Protein AF-A0A535FUK9-F1 (afdb_monomer)

Radius of gyration: 16.1 Å; Cα contacts (8 Å, |Δi|>4): 293; chains: 1; bounding box: 44×33×46 Å

Nearest PDB structures (foldseek):
  1vaj-assembly1_A  TM=8.657E-01  e=1.334E-12  Pyrococcus horikoshii
  1zq7-assembly1_A  TM=7.189E-01  e=3.739E-13  Methanosarcina mazei
  1zq7-assembly1_D  TM=7.210E-01  e=5.604E-13  Methanosarcina mazei
  1wsc-assembly1_A  TM=6.868E-01  e=8.476E-12  Sulfurisphaera tokodaii
  1wsc-assembly2_B  TM=6.586E-01  e=1.939E-09  Sulfurisphaera tokodaii

Mean predicted aligned error: 4.57 Å

Foldseek 3Di:
DDDDPQFQAFFWKKKFKDAPNHTAFMDTGPGGPDRTNVVRRVVRVCCRQPPRPVHHHHDPVRVVRIDMKMKTKDDWAWDDDLQPDAQQFKWKWKDDPPFIFTDAGRDPVQGGSVSRLVVRCVVRVHDSPDDITMIIIGMDMDD

Structure (mmCIF, N/CA/C/O backbone):
data_AF-A0A535FUK9-F1
#
_entry.id   AF-A0A535FUK9-F1
#
loop_
_atom_site.group_PDB
_atom_site.id
_atom_site.type_symbol
_atom_site.label_atom_id
_atom_site.label_alt_id
_atom_site.label_comp_id
_atom_site.label_asym_id
_atom_site.label_entity_id
_atom_site.label_seq_id
_atom_site.pdbx_PDB_ins_code
_atom_site.Cartn_x
_atom_site.Cartn_y
_atom_site.Cartn_z
_atom_site.occupancy
_atom_site.B_iso_or_equiv
_atom_site.auth_seq_id
_atom_site.auth_comp_id
_atom_site.auth_asym_id
_atom_site.auth_atom_id
_atom_site.pdbx_PDB_model_num
ATOM 1 N N . GLU A 1 1 ? 22.782 -9.024 -7.470 1.00 58.06 1 GLU A N 1
ATOM 2 C CA . GLU A 1 1 ? 22.975 -8.521 -6.091 1.00 58.06 1 GLU A CA 1
ATOM 3 C C . GLU A 1 1 ? 22.127 -9.332 -5.115 1.00 58.06 1 GLU A C 1
ATOM 5 O O . GLU A 1 1 ? 21.141 -9.920 -5.558 1.00 58.06 1 GLU A O 1
ATOM 10 N N . PRO A 1 2 ? 22.505 -9.439 -3.829 1.00 81.62 2 PRO A N 1
ATOM 11 C CA . PRO A 1 2 ? 21.690 -10.127 -2.830 1.00 81.62 2 PRO A CA 1
ATOM 12 C C . PRO A 1 2 ? 20.410 -9.338 -2.516 1.00 81.62 2 PRO A C 1
ATOM 14 O O . PRO A 1 2 ? 20.420 -8.113 -2.489 1.00 81.62 2 PRO A O 1
ATOM 17 N N . ILE A 1 3 ? 19.316 -10.046 -2.219 1.00 81.25 3 ILE A N 1
ATOM 18 C CA . ILE A 1 3 ? 18.040 -9.424 -1.828 1.00 81.25 3 ILE A CA 1
ATOM 19 C C . ILE A 1 3 ? 18.235 -8.634 -0.515 1.00 81.25 3 ILE A C 1
ATOM 21 O O . ILE A 1 3 ? 18.753 -9.229 0.443 1.00 81.25 3 ILE A O 1
ATOM 25 N N . PRO A 1 4 ? 17.809 -7.357 -0.426 1.00 86.88 4 PRO A N 1
ATOM 26 C CA . PRO A 1 4 ? 17.866 -6.562 0.804 1.00 86.88 4 PRO A CA 1
ATOM 27 C C . PRO A 1 4 ? 17.165 -7.251 1.981 1.00 86.88 4 PRO A C 1
ATOM 29 O O . PRO A 1 4 ? 16.201 -7.995 1.790 1.00 86.88 4 PRO A O 1
ATOM 32 N N . MET A 1 5 ? 17.650 -7.047 3.207 1.00 86.19 5 MET A N 1
ATOM 33 C CA . MET A 1 5 ? 17.159 -7.776 4.385 1.00 86.19 5 MET A CA 1
ATOM 34 C C . MET A 1 5 ? 15.676 -7.501 4.661 1.00 86.19 5 MET A C 1
ATOM 36 O O . MET A 1 5 ? 14.924 -8.416 4.993 1.00 86.19 5 MET A O 1
ATOM 40 N N . GLU A 1 6 ? 15.238 -6.267 4.437 1.00 84.38 6 GLU A N 1
ATOM 41 C CA . GLU A 1 6 ? 13.854 -5.814 4.548 1.00 84.38 6 GLU A CA 1
ATOM 42 C C . GLU A 1 6 ? 12.882 -6.555 3.619 1.00 84.38 6 GLU A C 1
ATOM 44 O O . GLU A 1 6 ? 11.683 -6.566 3.890 1.00 84.38 6 GLU A O 1
ATOM 49 N N . TRP A 1 7 ? 13.368 -7.193 2.546 1.00 91.62 7 TRP A N 1
ATOM 50 C CA . TRP A 1 7 ? 12.524 -7.908 1.583 1.00 91.62 7 TRP A CA 1
ATOM 51 C C . TRP A 1 7 ? 12.489 -9.421 1.820 1.00 91.62 7 TRP A C 1
ATOM 53 O O . TRP A 1 7 ? 11.783 -10.151 1.117 1.00 91.62 7 TRP A O 1
ATOM 63 N N . ARG A 1 8 ? 13.258 -9.907 2.803 1.00 93.31 8 ARG A N 1
ATOM 64 C CA . ARG A 1 8 ? 13.368 -11.335 3.138 1.00 93.31 8 ARG A CA 1
ATOM 65 C C . ARG A 1 8 ? 12.277 -11.813 4.091 1.00 93.31 8 ARG A C 1
ATOM 67 O O . ARG A 1 8 ? 12.037 -13.011 4.150 1.00 93.31 8 ARG A O 1
ATOM 74 N N . ALA A 1 9 ? 11.614 -10.907 4.806 1.00 93.00 9 ALA A N 1
ATOM 75 C CA . ALA A 1 9 ? 10.478 -11.228 5.668 1.00 93.00 9 ALA A CA 1
ATOM 76 C C . ALA A 1 9 ? 9.139 -11.027 4.928 1.00 93.00 9 ALA A C 1
ATOM 78 O O . ALA A 1 9 ? 9.089 -10.238 3.979 1.00 93.00 9 ALA A O 1
ATOM 79 N N . PRO A 1 10 ? 8.049 -11.708 5.332 1.00 94.06 10 PRO A N 1
ATOM 80 C CA . PRO A 1 10 ? 6.706 -11.410 4.837 1.00 94.06 10 PRO A CA 1
ATOM 81 C C . PRO A 1 10 ? 6.317 -9.953 5.123 1.00 94.06 10 PRO A C 1
ATOM 83 O O . PRO A 1 10 ? 6.482 -9.473 6.243 1.00 94.06 10 PRO A O 1
ATOM 86 N N . SER A 1 11 ? 5.763 -9.254 4.133 1.00 93.62 11 SER A N 1
ATOM 87 C CA . SER A 1 11 ? 5.229 -7.899 4.300 1.00 93.62 11 SER A CA 1
ATOM 88 C C . SER A 1 11 ? 4.087 -7.675 3.317 1.00 93.62 11 SER A C 1
ATOM 90 O O . SER A 1 11 ? 4.137 -8.142 2.181 1.00 93.62 11 SER A O 1
ATOM 92 N N . ALA A 1 12 ? 3.052 -6.972 3.773 1.00 93.12 12 ALA A N 1
ATOM 93 C CA . ALA A 1 12 ? 2.033 -6.433 2.889 1.00 93.12 12 ALA A CA 1
ATOM 94 C C . ALA A 1 12 ? 2.695 -5.410 1.961 1.00 93.12 12 ALA A C 1
ATOM 96 O O . ALA A 1 12 ? 3.505 -4.605 2.417 1.00 93.12 12 ALA A O 1
ATOM 97 N N . ALA A 1 13 ? 2.378 -5.435 0.671 1.00 94.19 13 ALA A N 1
ATOM 98 C CA . ALA A 1 13 ? 3.060 -4.571 -0.281 1.00 94.19 13 ALA A CA 1
ATOM 99 C C . ALA A 1 13 ? 2.143 -4.060 -1.384 1.00 94.19 13 ALA A C 1
ATOM 101 O O . ALA A 1 13 ? 1.182 -4.725 -1.767 1.00 94.19 13 ALA A O 1
ATOM 102 N N . PHE A 1 14 ? 2.494 -2.894 -1.921 1.00 94.00 14 PHE A N 1
ATOM 103 C CA . PHE A 1 14 ? 1.901 -2.312 -3.119 1.00 94.00 14 PHE A CA 1
ATOM 104 C C . PHE A 1 14 ? 3.001 -1.948 -4.110 1.00 94.00 14 PHE A C 1
ATOM 106 O O . PHE A 1 14 ? 4.050 -1.432 -3.720 1.00 94.00 14 PHE A O 1
ATOM 113 N N . VAL A 1 15 ? 2.749 -2.190 -5.395 1.00 96.38 15 VAL A N 1
ATOM 114 C CA . VAL A 1 15 ? 3.620 -1.755 -6.489 1.00 96.38 15 VAL A CA 1
ATOM 115 C C . VAL A 1 15 ? 2.838 -0.804 -7.372 1.00 96.38 15 VAL A C 1
ATOM 117 O O . VAL A 1 15 ? 1.815 -1.183 -7.937 1.00 96.38 15 VAL A O 1
ATOM 120 N N . THR A 1 16 ? 3.325 0.423 -7.500 1.00 95.69 16 THR A N 1
ATOM 121 C CA . THR A 1 16 ? 2.737 1.459 -8.347 1.00 95.69 16 THR A CA 1
ATOM 122 C C . THR A 1 16 ? 3.662 1.739 -9.518 1.00 95.69 16 THR A C 1
ATOM 124 O O . THR A 1 16 ? 4.828 2.076 -9.329 1.00 95.69 16 THR A O 1
ATOM 127 N N . LEU A 1 17 ? 3.123 1.635 -10.725 1.00 97.38 17 LEU A N 1
ATOM 128 C CA . LEU A 1 17 ? 3.779 2.041 -11.955 1.00 97.38 17 LEU A CA 1
ATOM 129 C C . LEU A 1 17 ? 3.333 3.454 -12.297 1.00 97.38 17 LEU A C 1
ATOM 131 O O . LEU A 1 17 ? 2.137 3.765 -12.254 1.00 97.38 17 LEU A O 1
ATOM 135 N N . ARG A 1 18 ? 4.289 4.301 -12.663 1.00 96.69 18 ARG A N 1
ATOM 136 C CA . ARG A 1 18 ? 4.024 5.623 -13.220 1.00 96.69 18 ARG A CA 1
ATOM 137 C C . ARG A 1 18 ? 4.680 5.771 -14.577 1.00 96.69 18 ARG A C 1
ATOM 139 O O . ARG A 1 18 ? 5.764 5.246 -14.785 1.00 96.69 18 ARG A O 1
ATOM 146 N N . LYS A 1 19 ? 4.041 6.512 -15.473 1.00 96.31 19 LYS A N 1
ATOM 147 C CA . LYS A 1 19 ? 4.590 6.908 -16.771 1.00 96.31 19 LYS A CA 1
ATOM 148 C C . LYS A 1 19 ? 4.480 8.421 -16.871 1.00 96.31 19 LYS A C 1
ATOM 150 O O . LYS A 1 19 ? 3.386 8.953 -16.738 1.00 96.31 19 LYS A O 1
ATOM 155 N N . HIS A 1 20 ? 5.607 9.111 -17.037 1.00 93.44 20 HIS A N 1
ATOM 156 C CA . HIS A 1 20 ? 5.653 10.583 -17.067 1.00 93.44 20 HIS A CA 1
ATOM 157 C C . HIS A 1 20 ? 4.939 11.256 -15.872 1.00 93.44 20 HIS A C 1
ATOM 159 O O . HIS A 1 20 ? 4.294 12.287 -16.019 1.00 93.44 20 HIS A O 1
ATOM 165 N N . GLY A 1 21 ? 5.042 10.657 -14.679 1.00 88.56 21 GLY A N 1
ATOM 166 C CA . GLY A 1 21 ? 4.416 11.161 -13.449 1.00 88.56 21 GLY A CA 1
ATOM 167 C C . GLY A 1 21 ? 2.972 10.698 -13.210 1.00 88.56 21 GLY A C 1
ATOM 168 O O . GLY A 1 21 ? 2.505 10.763 -12.072 1.00 88.56 21 GLY A O 1
ATOM 169 N N . GLU A 1 22 ? 2.293 10.151 -14.218 1.00 92.94 22 GLU A N 1
ATOM 170 C CA . GLU A 1 22 ? 0.905 9.688 -14.116 1.00 92.94 22 GLU A CA 1
ATOM 171 C C . GLU A 1 22 ? 0.812 8.206 -13.741 1.00 92.94 22 GLU A C 1
ATOM 173 O O . GLU A 1 22 ? 1.677 7.407 -14.097 1.00 92.94 22 GLU A O 1
ATOM 178 N N . MET A 1 23 ? -0.242 7.813 -13.016 1.00 94.56 23 MET A N 1
ATOM 179 C CA . MET A 1 23 ? -0.459 6.418 -12.614 1.00 94.56 23 MET A CA 1
ATOM 180 C C . MET A 1 23 ? -0.742 5.534 -13.837 1.00 94.56 23 MET A C 1
ATOM 182 O O . MET A 1 23 ? -1.675 5.797 -14.585 1.00 94.56 23 MET A O 1
ATOM 186 N N . ARG A 1 24 ? 0.039 4.459 -14.001 1.00 96.69 24 ARG A N 1
ATOM 187 C CA . ARG A 1 24 ? -0.061 3.494 -15.113 1.00 96.69 24 ARG A CA 1
ATOM 188 C C . ARG A 1 24 ? -0.499 2.090 -14.673 1.00 96.69 24 ARG A C 1
ATOM 190 O O . ARG A 1 24 ? -0.833 1.264 -15.520 1.00 96.69 24 ARG A O 1
ATOM 197 N N . GLY A 1 25 ? -0.497 1.842 -13.364 1.00 96.38 25 GLY A N 1
ATOM 198 C CA . GLY A 1 25 ? -0.981 0.619 -12.729 1.00 96.38 25 GLY A CA 1
ATOM 199 C C . GLY A 1 25 ? -0.630 0.591 -11.243 1.00 96.38 25 GLY A C 1
ATOM 200 O O . GLY A 1 25 ? 0.381 1.158 -10.829 1.00 96.38 25 GLY A O 1
ATOM 201 N N . CYS A 1 26 ? -1.462 -0.030 -10.415 1.00 95.50 26 CYS A N 1
ATOM 202 C CA . CYS A 1 26 ? -1.200 -0.200 -8.989 1.00 95.50 26 CYS A CA 1
ATOM 203 C C . CYS A 1 26 ? -1.939 -1.422 -8.435 1.00 95.50 26 CYS A C 1
ATOM 205 O O . CYS A 1 26 ? -3.169 -1.453 -8.402 1.00 95.50 26 CYS A O 1
ATOM 207 N N . VAL A 1 27 ? -1.180 -2.404 -7.952 1.00 94.75 27 VAL A N 1
ATOM 208 C CA . VAL A 1 27 ? -1.681 -3.643 -7.353 1.00 94.75 27 VAL A CA 1
ATOM 209 C C . VAL A 1 27 ? -0.900 -3.933 -6.075 1.00 94.75 27 VAL A C 1
ATOM 211 O O . VAL A 1 27 ? 0.297 -3.658 -5.972 1.00 94.75 27 VAL A O 1
ATOM 214 N N . GLY A 1 28 ? -1.593 -4.485 -5.084 1.00 93.06 28 GLY A N 1
ATOM 215 C CA . GLY A 1 28 ? -1.004 -4.859 -3.811 1.00 93.06 28 GLY A CA 1
ATOM 216 C C . GLY A 1 28 ? -1.989 -5.538 -2.874 1.00 93.06 28 GLY A C 1
ATOM 217 O O . GLY A 1 28 ? -3.138 -5.796 -3.235 1.00 93.06 28 GLY A O 1
ATOM 218 N N . SER A 1 29 ? -1.531 -5.801 -1.655 1.00 90.38 29 SER A N 1
ATOM 219 C CA . SER A 1 29 ? -2.335 -6.366 -0.573 1.00 90.38 29 SER A CA 1
ATOM 220 C C . SER A 1 29 ? -2.032 -5.663 0.741 1.00 90.38 29 SER A C 1
ATOM 222 O O . SER A 1 29 ? -0.915 -5.220 0.995 1.00 90.38 29 SER A O 1
ATOM 224 N N . THR A 1 30 ? -3.037 -5.603 1.611 1.00 85.69 30 THR A N 1
ATOM 225 C CA . THR A 1 30 ? -2.926 -5.060 2.971 1.00 85.69 30 THR A CA 1
ATOM 226 C C . THR A 1 30 ? -2.459 -6.104 3.987 1.00 85.69 30 THR A C 1
ATOM 228 O O . THR A 1 30 ? -2.367 -5.812 5.176 1.00 85.69 30 THR A O 1
ATOM 231 N N . ARG A 1 31 ? -2.232 -7.346 3.549 1.00 87.69 31 ARG A N 1
ATOM 232 C CA . ARG A 1 31 ? -1.692 -8.447 4.354 1.00 87.69 31 ARG A CA 1
ATOM 233 C C . ARG A 1 31 ? -0.642 -9.204 3.539 1.00 87.69 31 ARG A C 1
ATOM 235 O O . ARG A 1 31 ? -0.866 -9.373 2.338 1.00 87.69 31 ARG A O 1
ATOM 242 N N . PRO A 1 32 ? 0.445 -9.687 4.164 1.00 91.50 32 PRO A N 1
ATOM 243 C CA . PRO A 1 32 ? 1.399 -10.545 3.479 1.00 91.50 32 PRO A CA 1
ATOM 244 C C . PRO A 1 32 ? 0.691 -11.779 2.916 1.00 91.50 32 PRO A C 1
ATOM 246 O O . PRO A 1 32 ? -0.093 -12.429 3.609 1.00 91.50 32 PRO A O 1
ATOM 249 N N . THR A 1 33 ? 0.970 -12.104 1.662 1.00 92.56 33 THR A N 1
ATOM 250 C CA . THR A 1 33 ? 0.382 -13.247 0.940 1.00 92.56 33 THR A CA 1
ATOM 251 C C . THR A 1 33 ? 1.449 -14.153 0.322 1.00 92.56 33 THR A C 1
ATOM 253 O O . THR A 1 33 ? 1.147 -15.051 -0.469 1.00 92.56 33 THR A O 1
ATOM 256 N N . ALA A 1 34 ? 2.715 -13.902 0.652 1.00 93.19 34 ALA A N 1
ATOM 257 C CA . ALA A 1 34 ? 3.861 -14.710 0.274 1.00 93.19 34 ALA A CA 1
ATOM 258 C C . ALA A 1 34 ? 4.829 -14.862 1.458 1.00 93.19 34 ALA A C 1
ATOM 260 O O . ALA A 1 34 ? 4.762 -14.125 2.441 1.00 93.19 34 ALA A O 1
ATOM 261 N N . ALA A 1 35 ? 5.761 -15.810 1.340 1.00 93.75 35 ALA A N 1
ATOM 262 C CA . ALA A 1 35 ? 6.769 -16.069 2.368 1.00 93.75 35 ALA A CA 1
ATOM 263 C C . ALA A 1 35 ? 7.759 -14.907 2.558 1.00 93.75 35 ALA A C 1
ATOM 265 O O . ALA A 1 35 ? 8.363 -14.786 3.619 1.00 93.75 35 ALA A O 1
ATOM 266 N N . THR A 1 36 ? 7.943 -14.058 1.543 1.00 95.25 36 THR A N 1
ATOM 267 C CA . THR A 1 36 ? 8.813 -12.881 1.625 1.00 95.25 36 THR A CA 1
ATOM 268 C C . THR A 1 36 ? 8.232 -11.723 0.820 1.00 95.25 36 THR A C 1
ATOM 270 O O . THR A 1 36 ? 7.540 -11.942 -0.181 1.00 95.25 36 THR A O 1
ATOM 273 N N . ALA A 1 37 ? 8.558 -10.490 1.209 1.00 94.88 37 ALA A N 1
ATOM 274 C CA . ALA A 1 37 ? 8.156 -9.307 0.462 1.00 94.88 37 ALA A CA 1
ATOM 275 C C . ALA A 1 37 ? 8.733 -9.312 -0.961 1.00 94.88 37 ALA A C 1
ATOM 277 O O . ALA A 1 37 ? 8.047 -8.898 -1.883 1.00 94.88 37 ALA A O 1
ATOM 278 N N . ALA A 1 38 ? 9.940 -9.848 -1.181 1.00 95.00 38 ALA A N 1
ATOM 279 C CA . ALA A 1 38 ? 10.515 -9.964 -2.525 1.00 95.00 38 ALA A CA 1
ATOM 280 C C . ALA A 1 38 ? 9.610 -10.760 -3.486 1.00 95.00 38 ALA A C 1
ATOM 282 O O . ALA A 1 38 ? 9.356 -10.320 -4.606 1.00 95.00 38 A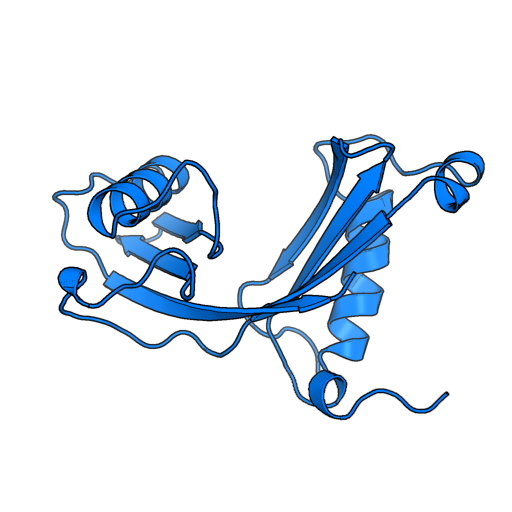LA A O 1
ATOM 283 N N . HIS A 1 39 ? 9.074 -11.903 -3.041 1.00 95.06 39 HIS A N 1
ATOM 284 C CA . HIS A 1 39 ? 8.132 -12.684 -3.849 1.00 95.06 39 HIS A CA 1
ATOM 285 C C . HIS A 1 39 ? 6.838 -11.908 -4.106 1.00 95.06 39 HIS A C 1
ATOM 287 O O . HIS A 1 39 ? 6.290 -11.948 -5.207 1.00 95.06 39 HIS A O 1
ATOM 293 N N . GLU A 1 40 ? 6.352 -11.191 -3.096 1.00 94.69 40 GLU A N 1
ATOM 294 C CA . GLU A 1 40 ? 5.146 -10.377 -3.198 1.00 94.69 40 GLU A CA 1
ATOM 295 C C . GLU A 1 40 ? 5.322 -9.220 -4.199 1.00 94.69 40 GLU A C 1
ATOM 297 O O . GLU A 1 40 ? 4.495 -9.057 -5.098 1.00 94.69 40 GLU A O 1
ATOM 302 N N . LEU A 1 41 ? 6.452 -8.511 -4.128 1.00 95.75 41 LEU A N 1
ATOM 303 C CA . LEU A 1 41 ? 6.832 -7.421 -5.027 1.00 95.75 41 LEU A CA 1
ATOM 304 C C . LEU A 1 41 ? 6.982 -7.883 -6.477 1.00 95.75 41 LEU A C 1
ATOM 306 O O . LEU A 1 41 ? 6.462 -7.217 -7.365 1.00 95.75 41 LEU A O 1
ATOM 310 N N . ILE A 1 42 ? 7.619 -9.031 -6.737 1.00 95.25 42 ILE A N 1
ATOM 311 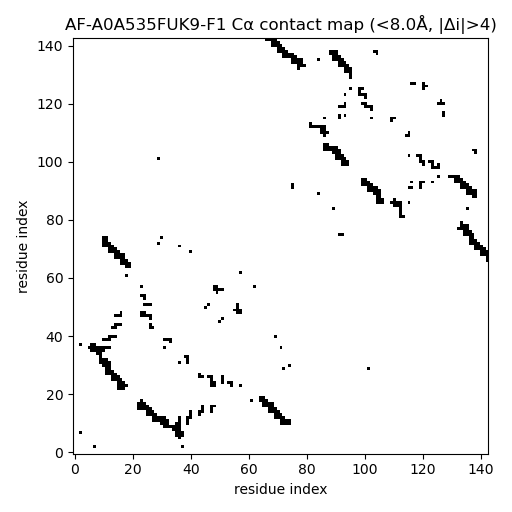C CA . ILE A 1 42 ? 7.737 -9.575 -8.103 1.00 95.25 42 ILE A CA 1
ATOM 312 C C . ILE A 1 42 ? 6.348 -9.824 -8.699 1.00 95.25 42 ILE A C 1
ATOM 314 O O . ILE A 1 42 ? 6.051 -9.385 -9.813 1.00 95.25 42 ILE A O 1
ATOM 318 N N . ARG A 1 43 ? 5.468 -10.502 -7.951 1.00 96.31 43 ARG A N 1
ATOM 319 C CA . ARG A 1 43 ? 4.105 -10.791 -8.420 1.00 96.31 43 ARG A CA 1
ATOM 320 C C . ARG A 1 43 ? 3.314 -9.510 -8.668 1.00 96.31 43 ARG A C 1
ATOM 322 O O . ARG A 1 43 ? 2.617 -9.426 -9.677 1.00 96.31 43 ARG A O 1
ATOM 329 N N . TYR A 1 44 ? 3.399 -8.536 -7.763 1.00 97.31 44 TYR A N 1
ATOM 330 C CA . TYR A 1 44 ? 2.657 -7.286 -7.900 1.00 97.31 44 TYR A CA 1
ATOM 331 C C . TYR A 1 44 ? 3.242 -6.356 -8.953 1.00 97.31 44 TYR A C 1
ATOM 333 O O . TYR A 1 44 ? 2.465 -5.683 -9.609 1.00 97.31 44 TYR A O 1
ATOM 341 N N . ALA A 1 45 ? 4.547 -6.374 -9.220 1.00 96.88 45 ALA A N 1
ATOM 342 C CA . ALA A 1 45 ? 5.119 -5.644 -10.349 1.00 96.88 45 ALA A CA 1
ATOM 343 C C . ALA A 1 45 ? 4.521 -6.124 -11.678 1.00 96.88 45 ALA A C 1
ATOM 345 O O . ALA A 1 45 ? 4.050 -5.315 -12.478 1.00 96.88 45 ALA A O 1
ATOM 346 N N . VAL A 1 46 ? 4.441 -7.445 -11.873 1.00 96.88 46 VAL A N 1
ATOM 347 C CA . VAL A 1 46 ? 3.791 -8.030 -13.054 1.00 96.88 46 VAL A CA 1
ATOM 348 C C . VAL A 1 46 ? 2.294 -7.718 -13.063 1.00 96.88 46 VAL A C 1
ATOM 350 O O . VAL A 1 46 ? 1.760 -7.296 -14.086 1.00 96.88 46 VAL A O 1
ATOM 353 N N . ALA A 1 47 ? 1.600 -7.892 -11.935 1.00 97.31 47 ALA A N 1
ATOM 354 C CA . ALA A 1 47 ? 0.164 -7.635 -11.860 1.00 97.31 47 ALA A CA 1
ATOM 355 C C . ALA A 1 47 ? -0.186 -6.161 -12.122 1.00 97.31 47 ALA A C 1
ATOM 357 O O . ALA A 1 47 ? -1.123 -5.896 -12.866 1.00 97.31 47 ALA A O 1
ATOM 358 N N . SER A 1 48 ? 0.584 -5.211 -11.592 1.00 97.38 48 SER A N 1
ATOM 359 C CA . SER A 1 48 ? 0.413 -3.783 -11.872 1.00 97.38 48 SER A CA 1
ATOM 360 C C . SER A 1 48 ? 0.630 -3.450 -13.343 1.00 97.38 48 SER A C 1
ATOM 362 O O . SER A 1 48 ? -0.006 -2.532 -13.846 1.00 97.38 48 SER A O 1
ATOM 364 N N . ALA A 1 49 ? 1.494 -4.190 -14.043 1.00 97.50 49 ALA A N 1
ATOM 365 C CA . ALA A 1 49 ? 1.752 -3.969 -15.461 1.00 97.50 49 ALA A CA 1
ATOM 366 C C . ALA A 1 49 ? 0.656 -4.546 -16.366 1.00 97.50 49 ALA A C 1
ATOM 368 O O . ALA A 1 49 ? 0.336 -3.946 -17.386 1.00 97.50 49 ALA A O 1
ATOM 369 N N . VAL A 1 50 ? 0.097 -5.716 -16.037 1.00 97.62 50 VAL A N 1
ATOM 370 C CA . VAL A 1 50 ? -0.729 -6.481 -16.997 1.00 97.62 50 VAL A CA 1
ATOM 371 C C . VAL A 1 50 ? -2.097 -6.933 -16.481 1.00 97.62 50 VAL A C 1
ATOM 373 O O . VAL A 1 50 ? -2.845 -7.556 -17.229 1.00 97.62 50 VAL A O 1
ATOM 376 N N . ARG A 1 51 ? -2.427 -6.687 -15.208 1.00 97.00 51 ARG A N 1
ATOM 377 C CA . ARG A 1 51 ? -3.659 -7.182 -14.560 1.00 97.00 51 ARG A CA 1
ATOM 378 C C . ARG A 1 51 ? -4.436 -6.114 -13.790 1.00 97.00 51 ARG A C 1
ATOM 380 O O . ARG A 1 51 ? -5.444 -6.459 -13.180 1.00 97.00 51 ARG A O 1
ATOM 387 N N . ASP A 1 52 ? -3.999 -4.855 -13.780 1.00 95.75 52 ASP A N 1
ATOM 388 C CA . ASP A 1 52 ? -4.797 -3.771 -13.201 1.00 95.75 52 ASP A CA 1
ATOM 389 C C . ASP A 1 52 ? -5.970 -3.451 -14.146 1.00 95.75 52 ASP A C 1
ATOM 391 O O . ASP A 1 52 ? -5.733 -2.943 -15.238 1.00 95.75 52 ASP A O 1
ATOM 395 N N . PRO A 1 53 ? -7.232 -3.723 -13.766 1.00 93.12 53 PRO A N 1
ATOM 396 C CA . PRO A 1 53 ? -8.379 -3.609 -14.671 1.00 93.12 53 PRO A CA 1
ATOM 397 C C . PRO A 1 53 ? -8.716 -2.166 -15.068 1.00 93.12 53 PRO A C 1
ATOM 399 O O . PRO A 1 53 ? -9.593 -1.950 -15.899 1.00 93.12 53 PRO A O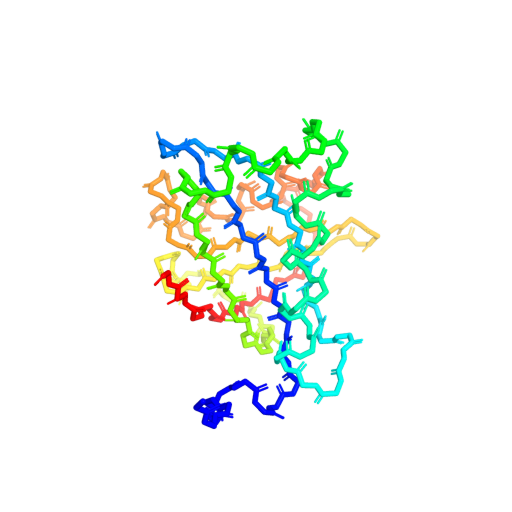 1
ATOM 402 N N . ARG A 1 54 ? -8.071 -1.171 -14.451 1.00 94.75 54 ARG A N 1
ATOM 403 C CA . ARG A 1 54 ? -8.268 0.248 -14.768 1.00 94.75 54 ARG A CA 1
ATOM 404 C C . ARG A 1 54 ? -7.451 0.706 -15.977 1.00 94.75 54 ARG A C 1
ATOM 406 O O . ARG A 1 54 ? -7.691 1.807 -16.462 1.00 94.75 54 ARG A O 1
ATOM 413 N N . PHE A 1 55 ? -6.486 -0.098 -16.430 1.00 96.31 55 PHE A N 1
ATOM 414 C CA . PHE A 1 55 ? -5.548 0.265 -17.489 1.00 96.31 55 PHE A CA 1
ATOM 415 C C . PHE A 1 55 ? -5.343 -0.896 -18.467 1.00 96.31 55 PHE A C 1
ATOM 417 O O . PHE A 1 55 ? -5.363 -2.061 -18.076 1.00 96.31 55 PHE A O 1
ATOM 424 N N . ASP A 1 56 ? -5.058 -0.585 -19.732 1.00 96.62 56 ASP A N 1
ATOM 425 C CA . ASP A 1 56 ? -4.607 -1.600 -20.688 1.00 96.62 56 ASP A CA 1
ATOM 426 C C . ASP A 1 56 ? -3.239 -2.172 -20.276 1.00 96.62 56 ASP A C 1
ATOM 428 O O . ASP A 1 56 ? -2.423 -1.441 -19.698 1.00 96.62 56 ASP A O 1
ATOM 432 N N . PRO A 1 57 ? -2.922 -3.440 -20.599 1.00 97.88 57 PRO A N 1
ATOM 433 C CA . PRO A 1 57 ? -1.610 -4.011 -20.314 1.00 97.88 57 PRO A CA 1
ATOM 434 C C . PRO A 1 57 ? -0.461 -3.139 -20.840 1.00 97.88 57 PRO A C 1
ATOM 436 O O . PRO A 1 57 ? -0.501 -2.641 -21.965 1.00 97.88 57 PRO A O 1
ATOM 439 N N . VAL A 1 58 ? 0.569 -2.951 -20.014 1.00 97.81 58 VAL A N 1
ATOM 440 C CA . VAL A 1 58 ? 1.794 -2.222 -20.364 1.00 97.81 58 VAL A CA 1
ATOM 441 C C . VAL A 1 58 ? 2.466 -2.880 -21.562 1.00 97.81 58 VAL A C 1
ATOM 443 O O . VAL A 1 58 ? 2.720 -4.087 -21.567 1.00 97.81 58 VAL A O 1
ATOM 446 N N . ARG A 1 59 ? 2.795 -2.071 -22.569 1.00 97.19 59 ARG A N 1
ATOM 447 C CA . ARG A 1 59 ? 3.543 -2.522 -23.744 1.00 97.19 59 ARG A CA 1
ATOM 448 C C . ARG A 1 59 ? 5.051 -2.457 -23.494 1.00 97.19 59 ARG A C 1
ATOM 450 O O . ARG A 1 59 ? 5.531 -1.665 -22.687 1.00 97.19 59 ARG A O 1
ATOM 457 N N . LEU A 1 60 ? 5.816 -3.277 -24.216 1.00 96.25 60 LEU A N 1
ATOM 458 C CA . LEU A 1 60 ? 7.274 -3.368 -24.045 1.00 96.25 60 LEU A CA 1
ATOM 459 C C . LEU A 1 60 ? 8.000 -2.040 -24.313 1.00 96.25 60 LEU A C 1
ATOM 461 O O . LEU A 1 60 ? 8.981 -1.736 -23.642 1.00 96.25 60 LEU A O 1
ATOM 465 N N . ASP A 1 61 ? 7.504 -1.241 -25.254 1.00 96.94 61 ASP A N 1
ATOM 466 C CA . ASP A 1 61 ? 8.026 0.087 -25.589 1.00 96.94 61 ASP A CA 1
ATOM 467 C C . ASP A 1 61 ? 7.742 1.142 -24.509 1.00 96.94 61 ASP A C 1
ATOM 469 O O . ASP A 1 61 ? 8.423 2.163 -24.456 1.00 96.94 61 ASP A O 1
ATOM 473 N N . GLU A 1 62 ? 6.786 0.896 -23.608 1.00 96.19 62 GLU A N 1
ATOM 474 C CA . GLU A 1 62 ? 6.524 1.778 -22.468 1.00 96.19 62 GLU A CA 1
ATOM 475 C C . GLU A 1 62 ? 7.508 1.558 -21.315 1.00 96.19 62 GLU A C 1
ATOM 477 O O . GLU A 1 62 ? 7.740 2.488 -20.546 1.00 96.19 62 GLU A O 1
ATOM 482 N N . VAL A 1 63 ? 8.088 0.356 -21.191 1.00 95.38 63 VAL A N 1
ATOM 483 C CA . VAL A 1 63 ? 8.904 -0.060 -20.034 1.00 95.38 63 VAL A CA 1
ATOM 484 C C . VAL A 1 63 ? 10.041 0.920 -19.713 1.00 95.38 63 VAL A C 1
ATOM 486 O O . VAL A 1 63 ? 10.169 1.275 -18.542 1.00 95.38 63 VAL A O 1
ATOM 489 N N . PRO A 1 64 ? 10.824 1.431 -20.688 1.00 96.69 64 PRO A N 1
ATOM 490 C CA . PRO A 1 64 ? 11.898 2.384 -20.396 1.00 96.69 64 PRO A CA 1
ATOM 491 C C . PRO A 1 64 ? 11.419 3.730 -19.828 1.00 96.69 64 PRO A C 1
ATOM 493 O O . PRO A 1 64 ? 12.217 4.460 -19.249 1.00 96.69 64 PRO A O 1
ATOM 496 N N . ALA A 1 65 ? 10.140 4.076 -20.004 1.00 96.44 65 ALA A N 1
ATOM 497 C CA . ALA A 1 65 ? 9.540 5.314 -19.507 1.00 96.44 65 ALA A CA 1
ATOM 498 C C . ALA A 1 65 ? 8.807 5.136 -18.165 1.00 96.44 65 ALA A C 1
ATOM 500 O O . ALA A 1 65 ? 8.196 6.092 -17.673 1.00 96.44 65 ALA A O 1
ATOM 501 N N . LEU A 1 66 ? 8.820 3.926 -17.591 1.00 96.94 66 LEU A N 1
ATOM 502 C CA . LEU A 1 66 ? 8.153 3.644 -16.327 1.00 96.94 66 LEU A CA 1
ATOM 503 C C . LEU A 1 66 ? 9.046 3.944 -15.127 1.00 96.94 66 LEU A C 1
ATOM 505 O O . LEU A 1 66 ? 10.205 3.548 -15.068 1.00 96.94 66 LEU A O 1
ATOM 509 N N . THR A 1 67 ? 8.442 4.556 -14.118 1.00 96.94 67 THR A N 1
ATOM 510 C CA . THR A 1 67 ? 8.975 4.623 -12.758 1.00 96.94 67 THR A CA 1
ATOM 511 C C . THR A 1 67 ? 8.202 3.642 -11.887 1.00 96.94 67 THR A C 1
ATOM 513 O O . TH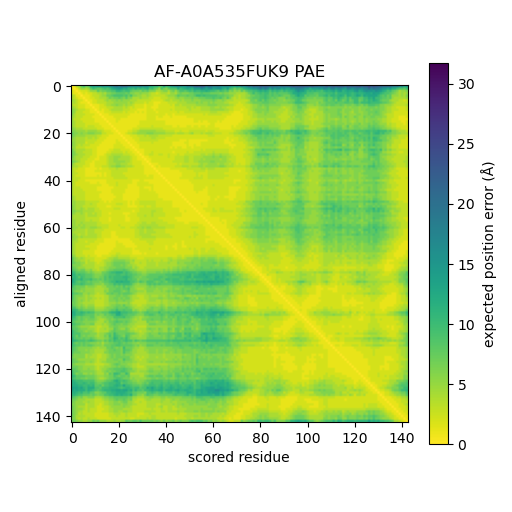R A 1 67 ? 6.970 3.566 -11.974 1.00 96.94 67 THR A O 1
ATOM 516 N N . ILE A 1 68 ? 8.906 2.881 -11.050 1.00 95.88 68 ILE A N 1
ATOM 517 C CA . ILE A 1 68 ? 8.309 1.847 -10.203 1.00 95.88 68 ILE A CA 1
ATOM 518 C C . ILE A 1 68 ? 8.476 2.262 -8.753 1.00 95.88 68 ILE A C 1
ATOM 520 O O . ILE A 1 68 ? 9.566 2.194 -8.209 1.00 95.88 68 ILE A O 1
ATOM 524 N N . ARG A 1 69 ? 7.374 2.617 -8.099 1.00 94.38 69 ARG A N 1
ATOM 525 C CA . ARG A 1 69 ? 7.362 2.824 -6.654 1.00 94.38 69 ARG A CA 1
ATOM 526 C C . ARG A 1 69 ? 6.856 1.567 -5.965 1.00 94.38 69 ARG A C 1
ATOM 528 O O . ARG A 1 69 ? 5.741 1.116 -6.234 1.00 94.38 69 ARG A O 1
ATOM 535 N N . VAL A 1 70 ? 7.628 1.043 -5.023 1.00 94.06 70 VAL A N 1
ATOM 536 C CA . VAL A 1 70 ? 7.225 -0.071 -4.162 1.00 94.06 70 VAL A CA 1
ATOM 537 C C . VAL A 1 70 ? 7.017 0.409 -2.733 1.00 94.06 70 VAL A C 1
ATOM 539 O O . VAL A 1 70 ? 7.772 1.233 -2.221 1.00 94.06 70 VAL A O 1
ATOM 542 N N . GLN A 1 71 ? 5.971 -0.088 -2.081 1.00 92.62 71 GLN A N 1
ATOM 543 C CA . GLN A 1 71 ? 5.636 0.270 -0.707 1.00 92.62 71 GLN A CA 1
ATOM 544 C C . GLN A 1 71 ? 5.475 -0.993 0.122 1.00 92.62 71 GLN A C 1
ATOM 546 O O . GLN A 1 71 ? 4.641 -1.832 -0.208 1.00 92.62 71 GLN A O 1
ATOM 551 N N . LEU A 1 72 ? 6.258 -1.109 1.193 1.00 93.75 72 LEU A N 1
ATOM 552 C CA . LEU A 1 72 ? 6.146 -2.168 2.192 1.00 93.75 72 LEU A CA 1
ATOM 553 C C . LEU A 1 72 ? 5.400 -1.637 3.406 1.00 93.75 72 LEU A C 1
ATOM 555 O O . LEU A 1 72 ? 5.768 -0.599 3.957 1.00 93.75 72 LEU A O 1
ATOM 559 N N . LEU A 1 73 ? 4.351 -2.342 3.805 1.00 92.94 73 LEU A N 1
ATOM 560 C CA . LEU A 1 73 ? 3.496 -1.985 4.922 1.00 92.94 73 LEU A CA 1
ATOM 561 C C . LEU A 1 73 ? 3.898 -2.816 6.135 1.00 92.94 73 LEU A C 1
ATOM 563 O O . LEU A 1 73 ? 4.015 -4.047 6.072 1.00 92.94 73 LEU A O 1
ATOM 567 N N . ASP A 1 74 ? 4.079 -2.118 7.247 1.00 90.75 74 ASP A N 1
ATOM 568 C CA . ASP A 1 74 ? 4.225 -2.751 8.547 1.00 90.75 74 ASP A CA 1
ATOM 569 C C . ASP A 1 74 ? 2.855 -3.283 9.019 1.00 90.75 74 ASP A C 1
ATOM 571 O O . ASP A 1 74 ? 1.812 -2.796 8.561 1.00 90.75 74 ASP A O 1
ATOM 575 N N . PRO A 1 75 ? 2.818 -4.290 9.912 1.00 88.69 75 PRO A N 1
ATOM 576 C CA . PRO A 1 75 ? 1.567 -4.770 10.488 1.00 88.69 75 PRO A CA 1
ATOM 577 C C . PRO A 1 75 ? 0.758 -3.623 11.098 1.00 88.69 75 PRO A C 1
ATOM 579 O O . PRO A 1 75 ? 1.302 -2.787 11.820 1.00 88.69 75 PRO A O 1
ATOM 582 N N . ALA A 1 76 ? -0.538 -3.584 10.791 1.00 91.06 76 ALA A N 1
ATOM 583 C CA . ALA A 1 76 ? -1.419 -2.569 11.340 1.00 91.06 76 ALA A CA 1
ATOM 584 C C . ALA A 1 76 ? -1.687 -2.833 12.828 1.00 91.06 76 ALA A C 1
ATOM 586 O O . ALA A 1 76 ? -1.860 -3.980 13.241 1.00 91.06 76 ALA A O 1
ATOM 587 N N . GLU A 1 77 ? -1.725 -1.765 13.619 1.00 92.38 77 GLU A N 1
ATOM 588 C CA . GLU A 1 77 ? -2.031 -1.800 15.046 1.00 92.38 77 GLU A CA 1
ATOM 589 C C . GLU A 1 77 ? -3.327 -1.028 15.338 1.00 92.38 77 GLU A C 1
ATOM 591 O O . GLU A 1 77 ? -3.535 0.054 14.775 1.00 92.38 77 GLU A O 1
ATOM 596 N N . PRO A 1 78 ? -4.219 -1.553 16.197 1.00 94.75 78 PRO A N 1
ATOM 597 C CA . PRO A 1 78 ? -5.474 -0.887 16.521 1.00 94.75 78 PRO A CA 1
ATOM 598 C C . PRO A 1 78 ? -5.223 0.409 17.296 1.00 94.75 78 PRO A C 1
ATOM 600 O O . PRO A 1 78 ? -4.336 0.481 18.147 1.00 94.75 78 PRO A O 1
ATOM 603 N N . ILE A 1 79 ? -6.050 1.424 17.041 1.00 94.25 79 ILE A N 1
ATOM 604 C CA . ILE A 1 79 ? -6.033 2.685 17.785 1.00 94.25 79 ILE A CA 1
ATOM 605 C C . ILE A 1 79 ? -7.424 3.042 18.297 1.00 94.25 79 ILE A C 1
ATOM 607 O O . ILE A 1 79 ? -8.435 2.786 17.650 1.00 94.25 79 ILE A O 1
ATOM 611 N N . THR A 1 80 ? -7.460 3.669 19.469 1.00 90.12 80 THR A N 1
ATOM 612 C CA . THR A 1 80 ? -8.686 4.194 20.089 1.00 90.12 80 THR A CA 1
ATOM 613 C C . THR A 1 80 ? -8.779 5.715 20.005 1.00 90.12 80 THR A C 1
ATOM 615 O O . THR A 1 80 ? -9.872 6.265 20.068 1.00 90.12 80 THR A O 1
ATOM 618 N N . ASP A 1 81 ? -7.641 6.391 19.838 1.00 91.19 81 ASP A N 1
ATOM 619 C CA . ASP A 1 81 ? -7.526 7.846 19.810 1.00 91.19 81 ASP A CA 1
ATOM 620 C C . ASP A 1 81 ? -6.873 8.298 18.497 1.00 91.19 81 ASP A C 1
ATOM 622 O O . ASP A 1 81 ? -5.656 8.191 18.310 1.00 91.19 81 ASP A O 1
ATOM 626 N N . ILE A 1 82 ? -7.701 8.794 17.575 1.00 90.88 82 ILE A N 1
ATOM 627 C CA . ILE A 1 82 ? -7.256 9.272 16.260 1.00 90.88 82 ILE A CA 1
ATOM 628 C C . ILE A 1 82 ? -6.449 10.569 16.348 1.00 90.88 82 ILE A C 1
ATOM 630 O O . ILE A 1 82 ? -5.681 10.853 15.438 1.00 90.88 82 ILE A O 1
ATOM 634 N N . THR A 1 83 ? -6.559 11.339 17.435 1.00 90.19 83 THR A N 1
ATOM 635 C CA . THR A 1 83 ? -5.869 12.638 17.557 1.00 90.19 83 THR A CA 1
ATOM 636 C C . THR A 1 83 ? -4.346 12.487 17.612 1.00 90.19 83 THR A C 1
ATOM 638 O O . THR A 1 83 ? -3.604 13.422 17.326 1.00 90.19 83 THR A O 1
ATOM 641 N N . ARG A 1 84 ? -3.864 11.277 17.924 1.00 86.00 84 ARG A N 1
ATOM 642 C CA . ARG A 1 84 ? -2.440 10.907 17.962 1.00 86.00 84 ARG A CA 1
ATOM 643 C C . ARG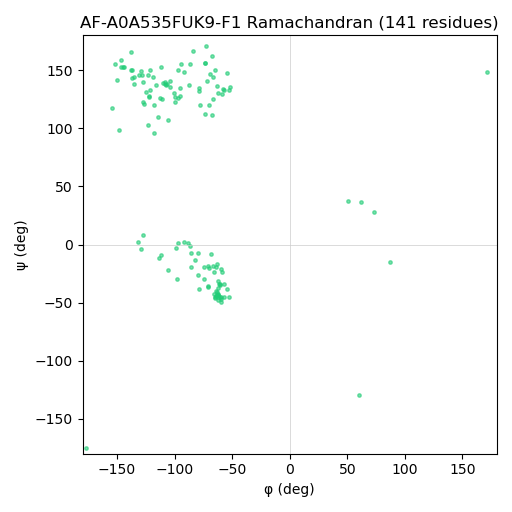 A 1 84 ? -1.894 10.421 16.621 1.00 86.00 84 ARG A C 1
ATOM 645 O O . ARG A 1 84 ? -0.748 9.971 16.543 1.00 86.00 84 ARG A O 1
ATOM 652 N N . LEU A 1 85 ? -2.722 10.411 15.587 1.00 91.81 85 LEU A N 1
ATOM 653 C CA . LEU A 1 85 ? -2.334 9.990 14.255 1.00 91.81 85 LEU A CA 1
ATOM 654 C C . LEU A 1 85 ? -1.571 11.129 13.571 1.00 91.81 85 LEU A C 1
ATOM 656 O O . LEU A 1 85 ? -1.996 12.276 13.604 1.00 91.81 85 LEU A O 1
ATOM 660 N N . ASN A 1 86 ? -0.449 10.812 12.931 1.00 93.38 86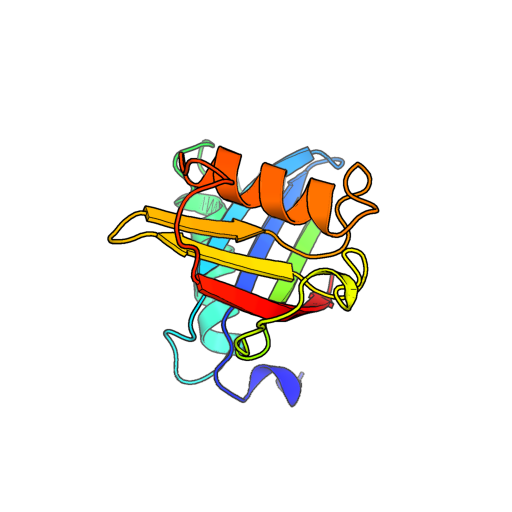 ASN A N 1
ATOM 661 C CA . ASN A 1 86 ? 0.194 11.731 11.996 1.00 93.38 86 ASN A CA 1
ATOM 662 C C . ASN A 1 86 ? -0.062 11.205 10.573 1.00 93.38 86 ASN A C 1
ATOM 664 O O . ASN A 1 86 ? 0.565 10.201 10.217 1.00 93.38 86 ASN A O 1
ATOM 668 N N . PRO A 1 87 ? -0.940 11.843 9.773 1.00 93.50 87 PRO A N 1
ATOM 669 C CA . PRO A 1 87 ? -1.255 11.404 8.410 1.00 93.50 87 PRO A CA 1
ATOM 670 C C . PRO A 1 87 ? -0.055 11.346 7.462 1.00 93.50 87 PRO A C 1
ATOM 672 O O . PRO A 1 87 ? -0.067 10.584 6.497 1.00 93.50 87 PRO A O 1
ATOM 675 N N . GLU A 1 88 ? 1.001 12.112 7.737 1.00 91.50 88 GLU A N 1
ATOM 676 C CA . GLU A 1 88 ? 2.241 12.073 6.960 1.00 91.50 88 GLU A CA 1
ATOM 677 C C . GLU A 1 88 ? 3.018 10.772 7.204 1.00 91.50 88 GLU A C 1
ATOM 679 O O . GLU A 1 88 ? 3.614 10.211 6.289 1.00 91.50 88 GLU A O 1
ATOM 684 N N . SER A 1 89 ? 2.989 10.264 8.439 1.00 90.94 89 SER A N 1
ATOM 685 C CA . SER A 1 89 ? 3.781 9.100 8.862 1.00 90.94 89 SER A CA 1
ATOM 686 C C . SER A 1 89 ? 3.002 7.784 8.850 1.00 90.94 89 SER A C 1
ATOM 688 O O . SER A 1 89 ? 3.594 6.717 8.678 1.00 90.94 89 SER A O 1
ATOM 690 N N . TYR A 1 90 ? 1.689 7.839 9.075 1.00 94.06 90 TYR A N 1
ATOM 691 C CA . TYR A 1 90 ? 0.841 6.663 9.245 1.00 94.06 90 TYR A CA 1
ATOM 692 C C . TYR A 1 90 ? -0.276 6.615 8.213 1.00 94.06 90 TYR A C 1
ATOM 694 O O . TYR A 1 90 ? -0.986 7.594 7.994 1.00 94.06 90 TYR A O 1
ATOM 702 N N . GLY A 1 91 ? -0.449 5.445 7.604 1.00 93.38 91 GLY A N 1
ATOM 703 C CA . GLY A 1 91 ? -1.684 5.088 6.925 1.00 93.38 91 GLY A CA 1
ATOM 704 C C . GLY A 1 91 ? -2.698 4.529 7.916 1.00 93.38 91 GLY A C 1
ATOM 705 O O . GLY A 1 91 ? -2.346 4.169 9.044 1.00 93.38 91 GLY A O 1
ATOM 706 N N . ILE A 1 92 ? -3.951 4.425 7.481 1.00 94.94 92 ILE A N 1
ATOM 707 C CA . ILE A 1 92 ? -5.030 3.842 8.282 1.00 94.94 92 ILE A CA 1
ATOM 708 C C . ILE A 1 92 ? -5.810 2.780 7.526 1.00 94.94 92 ILE A C 1
ATOM 710 O O . ILE A 1 92 ? -5.984 2.851 6.307 1.00 94.94 92 ILE A O 1
ATOM 714 N N . VAL A 1 93 ? -6.317 1.813 8.278 1.00 93.88 93 VAL A N 1
ATOM 715 C CA . VAL A 1 93 ? -7.352 0.879 7.852 1.00 93.88 93 VAL A CA 1
ATOM 716 C C . VAL A 1 93 ? -8.598 1.177 8.670 1.00 93.88 93 VAL A C 1
ATOM 718 O O . VAL A 1 93 ? -8.545 1.199 9.896 1.00 93.88 93 VAL A O 1
ATOM 721 N N . VAL A 1 94 ? -9.718 1.411 7.990 1.00 95.06 94 VAL A N 1
ATOM 722 C CA . VAL A 1 94 ? -11.034 1.565 8.625 1.00 95.06 94 VAL A CA 1
ATOM 723 C C . VAL A 1 94 ? -11.889 0.347 8.319 1.00 95.06 94 VAL A C 1
ATOM 725 O O . VAL A 1 94 ? -11.880 -0.138 7.184 1.00 95.06 94 VAL A O 1
ATOM 728 N N . ARG A 1 95 ? -12.631 -0.151 9.312 1.00 94.94 95 ARG A N 1
ATOM 729 C CA . ARG A 1 95 ? -13.562 -1.280 9.160 1.00 94.94 95 ARG A CA 1
ATOM 730 C C . ARG A 1 95 ? -14.895 -0.993 9.847 1.00 94.94 95 ARG A C 1
ATOM 732 O O . ARG A 1 95 ? -14.926 -0.472 10.961 1.00 94.94 95 ARG A O 1
ATOM 739 N N . CYS A 1 96 ? -15.992 -1.362 9.188 1.00 94.94 96 CYS A N 1
ATOM 740 C CA . CYS A 1 96 ? -17.354 -1.317 9.722 1.00 94.94 96 CYS A CA 1
ATOM 741 C C . CYS A 1 96 ? -18.179 -2.465 9.112 1.00 94.94 96 CYS A C 1
ATOM 743 O O . CYS A 1 96 ? -18.661 -2.367 7.977 1.00 94.94 96 CYS A O 1
ATOM 745 N N . GLY A 1 97 ? -18.311 -3.571 9.854 1.00 91.44 97 GLY A N 1
ATOM 746 C CA . GLY A 1 97 ? -18.828 -4.833 9.313 1.00 91.44 97 GLY A CA 1
ATOM 747 C C . GLY A 1 97 ? -17.945 -5.335 8.165 1.00 91.44 97 GLY A C 1
ATOM 748 O O . GLY A 1 97 ? -16.722 -5.339 8.283 1.00 91.44 97 GLY A O 1
ATOM 749 N N . GLU A 1 98 ? -18.560 -5.674 7.032 1.00 90.56 98 GLU A N 1
ATOM 750 C CA . GLU A 1 98 ? -17.857 -6.137 5.822 1.00 90.56 98 GLU A CA 1
ATOM 751 C C . GLU A 1 98 ? -17.129 -5.012 5.060 1.00 90.56 98 GLU A C 1
ATOM 753 O O . GLU A 1 98 ? -16.221 -5.258 4.259 1.00 90.56 98 GLU A O 1
ATOM 758 N N . ARG A 1 99 ? -17.506 -3.749 5.301 1.00 93.06 99 ARG A N 1
ATOM 759 C CA . ARG A 1 99 ? -16.905 -2.602 4.611 1.00 93.06 99 ARG A CA 1
ATOM 7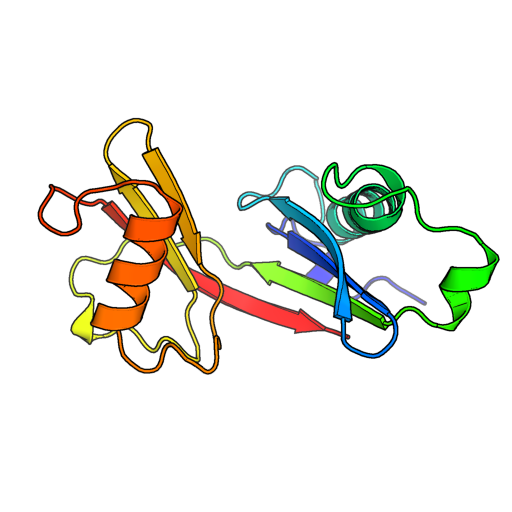60 C C . ARG A 1 99 ? -15.562 -2.262 5.228 1.00 93.06 99 ARG A C 1
ATOM 762 O O . ARG A 1 99 ? -15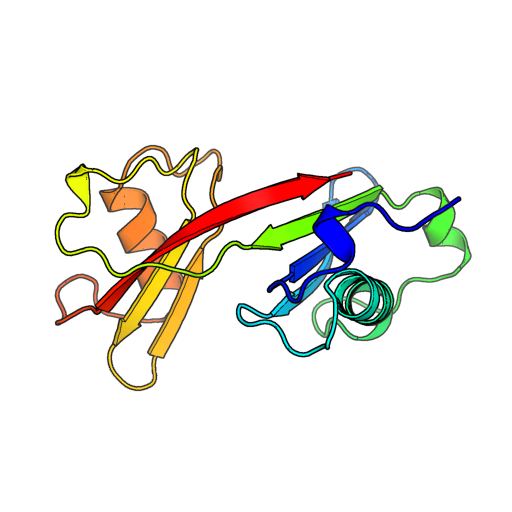.448 -2.103 6.444 1.00 93.06 99 ARG A O 1
ATOM 769 N N . HIS A 1 100 ? -14.562 -2.081 4.375 1.00 92.81 100 HIS A N 1
ATOM 770 C CA . HIS A 1 100 ? -13.249 -1.629 4.797 1.00 92.81 100 HIS A CA 1
ATOM 771 C C . HIS A 1 100 ? -12.525 -0.865 3.693 1.00 92.81 100 HIS A C 1
ATOM 773 O O . HIS A 1 100 ? -12.774 -1.070 2.507 1.00 92.81 100 HIS A O 1
ATOM 779 N N . ALA A 1 101 ? -11.594 -0.004 4.091 1.00 91.75 101 ALA A N 1
ATOM 780 C CA . ALA A 1 101 ? -10.630 0.590 3.178 1.00 91.75 101 ALA A CA 1
ATOM 781 C C . ALA A 1 101 ? -9.298 0.827 3.879 1.00 91.75 101 ALA A C 1
ATOM 783 O O . ALA A 1 101 ? -9.243 1.046 5.088 1.00 91.75 101 ALA A O 1
ATOM 784 N N . LEU A 1 102 ? -8.239 0.822 3.075 1.00 92.12 102 LEU A N 1
ATOM 785 C CA . LEU A 1 102 ? -6.912 1.273 3.459 1.00 92.12 102 LEU A CA 1
ATOM 786 C C . LEU A 1 102 ? -6.612 2.607 2.776 1.00 92.12 102 LEU A C 1
ATOM 788 O O . LEU A 1 102 ? -6.868 2.776 1.574 1.00 92.12 102 LEU A O 1
ATOM 792 N N . LEU A 1 103 ? -6.027 3.525 3.535 1.00 91.88 103 LEU A N 1
ATOM 793 C CA . LEU A 1 103 ? -5.493 4.787 3.052 1.00 91.88 103 LEU A CA 1
ATOM 794 C C . LEU A 1 103 ? -4.009 4.877 3.418 1.00 91.88 103 LEU A C 1
ATOM 796 O O . LEU A 1 103 ? -3.639 4.664 4.570 1.00 91.88 103 LEU A O 1
ATOM 800 N N . LEU A 1 104 ? -3.165 5.142 2.423 1.00 90.06 104 LEU A N 1
ATOM 801 C CA . LEU A 1 104 ? -1.717 5.255 2.604 1.00 90.06 104 LEU A CA 1
ATOM 802 C C . LEU A 1 104 ? -1.348 6.572 3.317 1.00 90.06 104 LEU A C 1
ATOM 804 O O . LEU A 1 104 ? -2.127 7.527 3.252 1.00 90.06 104 LEU A O 1
ATOM 808 N N . PRO A 1 105 ? -0.182 6.631 3.988 1.00 91.19 105 PRO A N 1
ATOM 809 C CA . PRO A 1 105 ? 0.351 7.878 4.538 1.00 91.19 105 PRO A CA 1
ATOM 810 C C . PRO A 1 105 ? 0.764 8.873 3.445 1.00 91.19 105 PRO A C 1
ATOM 812 O O . PRO A 1 105 ? 1.010 8.482 2.301 1.00 91.19 105 PRO A O 1
ATOM 815 N N . GLY A 1 106 ? 0.914 10.143 3.826 1.00 86.31 106 GLY A N 1
ATOM 816 C CA . GLY A 1 106 ? 1.601 11.159 3.019 1.00 86.31 106 GLY A CA 1
ATOM 817 C C . GLY A 1 106 ? 0.824 11.646 1.794 1.00 86.31 106 GLY A C 1
ATOM 818 O O . GLY A 1 106 ? 1.427 12.026 0.791 1.00 86.31 106 GLY A O 1
ATOM 819 N N . ILE A 1 107 ? -0.508 11.610 1.844 1.00 87.94 107 ILE A N 1
ATOM 820 C CA . ILE A 1 107 ? -1.365 12.195 0.806 1.00 87.94 107 ILE A CA 1
ATOM 821 C C . ILE A 1 107 ? -1.391 13.712 1.020 1.00 87.94 107 ILE A C 1
ATOM 823 O O . ILE A 1 107 ? -1.805 14.164 2.084 1.00 87.94 107 ILE A O 1
ATOM 827 N N . ALA A 1 108 ? -0.947 14.487 0.027 1.00 86.38 108 ALA A N 1
ATOM 828 C CA . ALA A 1 108 ? -0.699 15.926 0.161 1.00 86.38 108 ALA A CA 1
ATOM 829 C C . ALA A 1 108 ? -1.931 16.725 0.627 1.00 86.38 108 ALA A C 1
ATOM 831 O O . ALA A 1 108 ? -1.805 17.683 1.384 1.00 86.38 108 ALA A O 1
ATOM 832 N N . GLU A 1 109 ? -3.129 16.316 0.213 1.00 90.62 109 GLU A N 1
ATOM 833 C CA . GLU A 1 109 ? -4.398 16.961 0.561 1.00 90.62 109 GLU A CA 1
ATOM 834 C C . GLU A 1 109 ? -4.915 16.581 1.964 1.00 90.62 109 GLU A C 1
ATOM 836 O O . GLU A 1 109 ? -5.907 17.140 2.435 1.00 90.62 109 GLU A O 1
ATOM 841 N N . ILE A 1 110 ? -4.273 15.619 2.636 1.00 93.62 110 ILE A N 1
ATOM 842 C CA . ILE A 1 110 ? -4.713 15.048 3.911 1.00 93.62 110 ILE A CA 1
ATOM 843 C C . ILE A 1 110 ? -3.655 15.319 4.977 1.00 93.62 110 ILE A C 1
ATOM 845 O O . ILE A 1 110 ? -2.702 14.562 5.146 1.00 93.62 110 ILE A O 1
ATOM 849 N N . VAL A 1 111 ? -3.865 16.392 5.738 1.00 94.50 111 VAL A N 1
ATOM 850 C CA . VAL A 1 111 ? -2.899 16.881 6.735 1.00 94.50 111 VAL A CA 1
ATOM 851 C C . VAL A 1 111 ? -3.382 16.730 8.179 1.00 94.50 111 VAL A C 1
ATOM 853 O O . VAL A 1 111 ? -2.603 16.907 9.109 1.00 94.50 111 VAL A O 1
ATOM 856 N N . THR A 1 112 ? -4.652 16.365 8.390 1.00 95.94 112 THR A N 1
ATOM 857 C CA . THR A 1 112 ? -5.235 16.128 9.725 1.00 95.94 112 THR A CA 1
ATOM 858 C C . THR A 1 112 ? -5.794 14.708 9.873 1.00 95.94 112 THR A C 1
ATOM 860 O O . THR A 1 112 ? -6.270 14.130 8.886 1.00 95.94 112 THR A O 1
ATOM 863 N N . PRO A 1 113 ? -5.796 14.136 11.092 1.00 95.25 113 PRO A N 1
ATOM 864 C CA . PRO A 1 113 ? -6.414 12.836 11.356 1.00 95.25 113 PRO A CA 1
ATOM 865 C C . PRO A 1 113 ? -7.881 12.753 10.930 1.00 95.25 113 PRO A C 1
ATOM 867 O O . PRO A 1 113 ? -8.323 11.744 10.382 1.00 95.25 113 PRO A O 1
ATOM 870 N N . GLU A 1 114 ? -8.643 13.828 11.121 1.00 95.00 114 GLU A N 1
ATOM 871 C CA . GLU A 1 114 ? -10.067 13.892 10.796 1.00 95.00 114 GLU A CA 1
ATOM 872 C C . GLU A 1 114 ? -10.303 13.913 9.283 1.00 95.00 114 GLU A C 1
ATOM 874 O O . GLU A 1 114 ? -11.289 13.354 8.792 1.00 95.00 114 GLU A O 1
ATOM 879 N N . GLN A 1 115 ? -9.425 14.567 8.514 1.00 95.50 115 GLN A N 1
ATOM 880 C CA . GLN A 1 115 ? -9.436 14.459 7.051 1.00 95.50 115 GLN A CA 1
ATOM 881 C C . GLN A 1 115 ? -9.112 13.028 6.621 1.00 95.50 115 GLN A C 1
ATOM 883 O O . GLN A 1 115 ? -9.811 12.479 5.770 1.00 95.50 115 GLN A O 1
ATOM 888 N N . GLN A 1 116 ? -8.107 12.407 7.245 1.00 95.50 116 GLN A N 1
ATOM 889 C CA . GLN A 1 116 ? -7.675 11.056 6.902 1.00 95.50 116 GLN A CA 1
ATOM 890 C C . GLN A 1 116 ? -8.785 10.030 7.149 1.00 95.50 116 GLN A C 1
ATOM 892 O O . GLN A 1 116 ? -9.111 9.243 6.257 1.00 95.50 116 GLN A O 1
ATOM 897 N N . LEU A 1 117 ? -9.426 10.088 8.320 1.00 94.94 117 LEU A N 1
ATOM 898 C CA . LEU A 1 117 ? -10.539 9.211 8.673 1.00 94.94 117 LEU A CA 1
ATOM 899 C C . LEU A 1 117 ? -11.719 9.380 7.710 1.00 94.94 117 LEU A C 1
ATOM 901 O O . LEU A 1 117 ? -12.267 8.385 7.232 1.00 94.94 117 LEU A O 1
ATOM 905 N N . ARG A 1 118 ? -12.092 10.626 7.385 1.00 94.94 118 ARG A N 1
ATOM 906 C CA . ARG A 1 118 ? -13.181 10.908 6.437 1.00 94.94 118 ARG A CA 1
ATOM 907 C C . ARG A 1 118 ? -12.878 10.375 5.042 1.00 94.94 118 ARG A C 1
ATOM 909 O O . ARG A 1 118 ? -13.738 9.716 4.465 1.00 94.94 118 ARG A O 1
ATOM 916 N N . ALA A 1 119 ? -11.666 10.590 4.535 1.00 95.06 119 ALA A N 1
ATOM 917 C CA . ALA A 1 119 ? -11.249 10.083 3.230 1.00 95.06 119 ALA A CA 1
ATOM 918 C C . ALA A 1 119 ? -11.269 8.546 3.179 1.00 95.06 119 ALA A C 1
ATOM 920 O O . ALA A 1 119 ? -11.768 7.959 2.217 1.00 95.06 119 ALA A O 1
ATOM 921 N N . ALA A 1 120 ? -10.792 7.877 4.235 1.00 94.62 120 ALA A N 1
ATOM 922 C CA . ALA A 1 120 ? -10.840 6.420 4.324 1.00 94.62 120 ALA A CA 1
ATOM 923 C C . ALA A 1 120 ? -12.285 5.893 4.404 1.00 94.62 120 ALA A C 1
ATOM 925 O O . ALA A 1 120 ? -12.630 4.941 3.702 1.00 94.62 120 ALA A O 1
ATOM 926 N N . CYS A 1 121 ? -13.154 6.534 5.193 1.00 95.38 121 CYS A N 1
ATOM 927 C CA . CYS A 1 121 ? -14.572 6.175 5.278 1.00 95.38 121 CYS A CA 1
ATOM 928 C C . CYS A 1 121 ? -15.290 6.375 3.940 1.00 95.38 121 CYS A C 1
ATOM 930 O O . CYS A 1 121 ? -16.026 5.490 3.509 1.00 95.38 121 CYS A O 1
ATOM 932 N N . GLN A 1 122 ? -15.035 7.490 3.250 1.00 94.94 122 GLN A N 1
ATOM 933 C CA . GLN A 1 122 ? -15.587 7.766 1.925 1.00 94.94 122 GLN A CA 1
ATOM 934 C C . GLN A 1 122 ? -15.161 6.694 0.918 1.00 94.94 122 GLN A C 1
ATOM 936 O O . GLN A 1 122 ? -16.005 6.155 0.206 1.00 94.94 122 GLN A O 1
ATOM 941 N N . LYS A 1 123 ? -13.875 6.316 0.915 1.00 92.75 123 LYS A N 1
ATOM 942 C CA . LYS A 1 123 ? -13.343 5.236 0.071 1.00 92.75 123 LYS A CA 1
ATOM 943 C C . LYS A 1 123 ? -14.000 3.881 0.359 1.00 92.75 123 LYS A C 1
ATOM 945 O O . LYS A 1 123 ? -14.184 3.092 -0.561 1.00 92.75 123 LYS A O 1
ATOM 950 N N . ALA A 1 124 ? -14.358 3.614 1.615 1.00 92.25 124 ALA A N 1
ATOM 951 C CA . ALA A 1 124 ? -15.036 2.387 2.034 1.00 92.25 124 ALA A CA 1
ATOM 952 C C . ALA A 1 124 ? -16.572 2.433 1.898 1.00 92.25 124 ALA A C 1
ATOM 954 O O . ALA A 1 124 ? -17.237 1.431 2.168 1.00 92.25 124 ALA A O 1
ATOM 955 N N . GLY A 1 125 ? -17.157 3.591 1.566 1.00 93.69 125 GLY A N 1
ATOM 956 C CA . GLY A 1 125 ? -18.605 3.806 1.622 1.00 93.69 125 GLY A CA 1
ATOM 957 C C . GLY A 1 125 ? -19.188 3.652 3.035 1.00 93.69 125 GLY A C 1
ATOM 958 O O . GLY A 1 125 ? -20.275 3.093 3.195 1.00 93.69 125 GLY A O 1
ATOM 959 N N . ILE A 1 126 ? -18.457 4.078 4.071 1.00 94.38 126 ILE A N 1
ATOM 960 C CA . ILE A 1 126 ? -18.840 3.979 5.489 1.00 94.38 126 ILE A CA 1
ATOM 961 C C . ILE A 1 126 ? -19.300 5.350 6.009 1.00 94.38 126 ILE A C 1
ATOM 963 O O . ILE A 1 126 ? -18.706 6.377 5.688 1.00 94.38 126 ILE A O 1
ATOM 967 N N . ASN A 1 127 ? -20.341 5.369 6.851 1.00 92.19 127 ASN A N 1
ATOM 968 C CA . ASN A 1 127 ? -20.715 6.566 7.607 1.00 92.19 127 ASN A CA 1
ATOM 969 C C . ASN A 1 127 ? -19.643 6.841 8.685 1.00 92.19 127 ASN A C 1
ATOM 971 O O . ASN A 1 127 ? -19.467 5.988 9.557 1.00 92.19 127 ASN A O 1
ATOM 975 N N . PRO A 1 128 ? -18.960 8.002 8.677 1.00 85.88 128 PRO A N 1
ATOM 976 C CA . PRO A 1 128 ? -17.892 8.302 9.634 1.00 85.88 128 PRO A CA 1
ATOM 977 C C . PRO A 1 128 ? -18.360 8.365 11.098 1.00 85.88 128 PRO A C 1
ATOM 979 O O . PRO A 1 128 ? -17.530 8.264 11.992 1.00 85.88 128 PRO A O 1
ATOM 982 N N . ASN A 1 129 ? -19.668 8.490 11.349 1.00 86.88 129 ASN A N 1
ATOM 983 C CA . ASN A 1 129 ? -20.254 8.496 12.695 1.00 86.88 129 ASN A CA 1
ATOM 984 C C . ASN A 1 129 ? -20.683 7.099 13.187 1.00 86.88 129 ASN A C 1
ATOM 986 O O . ASN A 1 129 ? -21.280 6.980 14.256 1.00 86.88 129 ASN A O 1
ATOM 990 N N . ALA A 1 130 ? -20.462 6.042 12.399 1.00 89.69 130 ALA A N 1
ATOM 991 C CA . ALA A 1 130 ? -20.746 4.674 12.824 1.00 89.69 130 ALA A CA 1
ATOM 992 C C . ALA A 1 130 ? -19.718 4.180 13.859 1.00 89.69 130 ALA A C 1
ATOM 994 O O . ALA A 1 130 ? -18.678 4.797 14.076 1.00 89.69 130 ALA A O 1
ATOM 995 N N . ALA A 1 131 ? -19.976 3.021 14.467 1.00 89.62 131 ALA A N 1
ATOM 996 C CA . ALA A 1 131 ? -18.947 2.316 15.226 1.00 89.62 131 ALA A CA 1
ATOM 997 C C . ALA A 1 131 ? -17.859 1.810 14.258 1.00 89.62 131 ALA A C 1
ATOM 999 O O . ALA A 1 131 ? -18.115 0.928 13.432 1.00 89.62 131 ALA A O 1
ATOM 1000 N N . LEU A 1 132 ? -16.664 2.400 14.344 1.00 92.81 132 LEU A N 1
ATOM 1001 C CA . LEU A 1 132 ? -15.518 2.099 13.488 1.00 92.81 132 LEU A CA 1
ATOM 1002 C C . LEU A 1 132 ? -14.448 1.340 14.266 1.00 92.81 132 LEU A C 1
ATOM 1004 O O . LEU A 1 132 ? -14.127 1.685 15.401 1.00 92.81 132 LEU A O 1
ATOM 1008 N N . GLN A 1 133 ? -13.837 0.358 13.612 1.00 94.88 133 GLN A N 1
ATOM 1009 C CA . GLN A 1 133 ? -12.519 -0.130 14.002 1.00 94.88 133 GLN A CA 1
ATOM 1010 C C . GLN A 1 133 ? -11.483 0.592 13.148 1.00 94.88 133 GLN A C 1
ATOM 1012 O O . GLN A 1 133 ? -11.608 0.625 11.918 1.00 94.88 133 GLN A O 1
ATOM 1017 N N . VAL A 1 134 ? -10.484 1.182 13.802 1.00 94.88 134 VAL A N 1
ATOM 1018 C CA . VAL A 1 134 ? -9.406 1.914 13.138 1.00 94.88 134 VAL A CA 1
ATOM 1019 C C . VAL A 1 134 ? -8.078 1.289 13.529 1.00 94.88 134 VAL A C 1
ATOM 1021 O O . VAL A 1 134 ? -7.775 1.119 14.709 1.00 94.88 134 VAL A O 1
ATOM 1024 N N . GLU A 1 135 ? -7.284 0.956 12.523 1.00 95.00 135 GLU A N 1
ATOM 1025 C CA . GLU A 1 135 ? -5.916 0.476 12.678 1.00 95.00 135 GLU A CA 1
ATOM 1026 C C . GLU A 1 135 ? -4.985 1.460 11.966 1.00 95.00 135 GLU A C 1
ATOM 1028 O O . GLU A 1 135 ? -5.344 1.996 10.915 1.00 95.00 135 GLU A O 1
ATOM 1033 N N . ARG A 1 136 ? -3.789 1.700 12.504 1.00 94.69 136 ARG A N 1
ATOM 1034 C CA . ARG A 1 136 ? -2.745 2.485 11.834 1.00 94.69 136 ARG A CA 1
ATOM 1035 C C . ARG A 1 136 ? -1.572 1.601 11.448 1.00 94.69 136 ARG A C 1
ATOM 1037 O O . ARG A 1 136 ? -1.293 0.613 12.114 1.00 94.69 136 ARG A O 1
ATOM 1044 N N . PHE A 1 137 ? -0.852 1.978 10.404 1.00 92.94 137 PHE A N 1
ATOM 1045 C CA . PHE A 1 137 ? 0.371 1.294 9.983 1.00 92.94 137 PHE A CA 1
ATOM 1046 C C . PHE A 1 137 ? 1.363 2.294 9.399 1.00 92.94 137 PHE A C 1
ATOM 1048 O O . PHE A 1 137 ? 0.984 3.379 8.955 1.00 92.94 137 PHE A O 1
ATOM 1055 N N . ARG A 1 138 ? 2.642 1.923 9.371 1.00 92.56 138 ARG A N 1
ATOM 1056 C CA . ARG A 1 138 ? 3.673 2.662 8.636 1.00 92.56 138 ARG A CA 1
ATOM 1057 C C . ARG A 1 138 ? 3.905 2.014 7.280 1.00 92.56 138 ARG A C 1
ATOM 1059 O O . ARG A 1 138 ? 3.745 0.803 7.127 1.00 92.56 138 ARG A O 1
ATOM 1066 N N . ALA A 1 139 ? 4.294 2.826 6.306 1.00 90.69 139 ALA A N 1
ATOM 1067 C CA . ALA A 1 139 ? 4.701 2.350 4.995 1.00 90.69 139 ALA A CA 1
ATOM 1068 C C . ALA A 1 139 ? 6.103 2.864 4.667 1.00 90.69 139 ALA A C 1
ATOM 1070 O O . ALA A 1 139 ? 6.384 4.054 4.793 1.00 90.69 139 ALA A O 1
ATOM 1071 N N . ARG A 1 140 ? 6.976 1.964 4.219 1.00 90.38 140 ARG A N 1
ATOM 1072 C CA . ARG A 1 140 ? 8.303 2.287 3.688 1.00 90.38 140 ARG A CA 1
ATOM 1073 C C . ARG A 1 140 ? 8.219 2.280 2.171 1.00 90.38 140 ARG A C 1
ATOM 1075 O O . ARG A 1 140 ? 7.802 1.278 1.597 1.00 90.38 140 ARG A O 1
ATOM 1082 N N . SER A 1 141 ? 8.569 3.399 1.545 1.00 89.00 141 SER A N 1
ATOM 1083 C CA . SER A 1 141 ? 8.497 3.567 0.091 1.00 89.00 141 SER A CA 1
ATOM 1084 C C . SER A 1 141 ? 9.896 3.543 -0.515 1.00 89.00 141 SER A C 1
ATOM 1086 O O . SER A 1 141 ? 10.809 4.153 0.035 1.00 89.00 141 SER A O 1
ATOM 1088 N N . PHE A 1 142 ? 10.037 2.863 -1.645 1.00 90.62 142 PHE A N 1
ATOM 1089 C CA . PHE A 1 142 ? 11.254 2.788 -2.450 1.00 90.62 142 PHE A CA 1
ATOM 1090 C C . PHE A 1 142 ? 10.864 3.075 -3.905 1.00 90.62 142 PHE A C 1
ATOM 1092 O O . PHE A 1 142 ? 9.747 2.738 -4.309 1.00 90.62 142 PHE A O 1
ATOM 1099 N N . GLU A 1 143 ? 11.741 3.719 -4.667 1.00 86.81 143 GLU A N 1
ATOM 1100 C CA . GLU A 1 143 ? 11.506 4.140 -6.056 1.00 86.81 143 GLU A CA 1
ATOM 1101 C C . GLU A 1 143 ? 12.751 3.892 -6.907 1.00 86.81 143 GLU A C 1
ATOM 1103 O O . GLU A 1 143 ? 13.862 4.065 -6.351 1.00 86.81 143 GLU A O 1
#

Solvent-accessible surface area (backbone atoms only — not comparable to full-atom values): 7872 Å² total; per-residue (Å²): 134,83,81,57,74,86,34,62,44,58,33,13,34,37,23,35,34,25,45,90,88,40,84,55,22,62,30,65,45,96,54,53,89,42,81,19,22,50,64,40,49,55,53,21,49,52,35,11,39,63,62,30,89,92,46,75,60,65,52,82,86,50,54,87,54,50,46,59,38,38,33,43,37,50,82,67,42,80,56,93,62,60,87,79,50,49,28,65,63,31,16,40,37,42,35,49,86,92,38,52,29,77,36,75,42,54,47,88,92,35,81,42,41,70,52,46,53,45,53,29,22,58,74,30,73,46,68,80,88,52,83,68,49,41,26,38,24,44,66,52,76,49,110

Sequence (143 aa):
EPIPMEWRAPSAAFVTLRKHGEMRGCVGSTRPTAATAAHELIRYAVASAVRDPRFDPVRLDEVPALTIRVQLLDPAEPITDITRLNPESYGIVV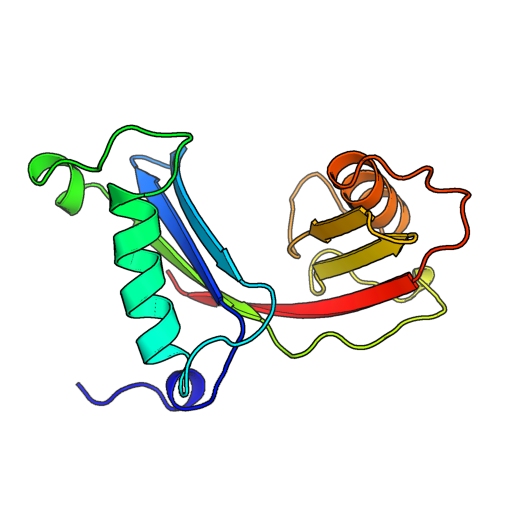RCGERHALLLPGIAEIVTPEQQLRAACQKAGINPNAALQVERFRARSFE

Secondary structure (DSSP, 8-state):
-PPPGGGSS--EEEEEEEETTEEEEEEE-SS--SSSHHHHHHHHHHHHHHT-TTSPPPPGGGGGGEEEEEEEEPPPEEES-GGG--TTT-EEEEEETTEEEEE-S--TT--SHHHHHHHHHHHHT--TTS--EEEEE-EEEE-

pLDDT: mean 92.94, std 4.42, range [58.06, 97.88]